Protein AF-A0A6L2KJQ0-F1 (afdb_monomer)

Solvent-accessible surface area (backbone atoms only — not comparable to full-atom values): 6219 Å² total; per-residue (Å²): 134,86,83,73,64,67,69,62,57,52,53,59,47,52,54,52,50,52,54,50,51,52,53,51,51,51,51,51,52,50,52,48,50,63,67,49,71,78,54,75,88,83,77,81,54,65,72,40,71,44,64,50,76,48,54,66,69,61,19,27,73,71,70,70,41,81,65,99,81,39,63,37,62,46,71,76,32,45,28,66,44,80,77,44,78,56,94,98,41,78,43,68,41,60,61,80,79,80,79,125

Foldseek 3Di:
DDPDDPVVVVVVVVVVVVVVVVVVVVVVVVVVCVVCVPDDPDDDDQFFWDWDFADLVVQCVVVVDDDPPRDRTDGTWGFHDFPDDDDPDTDTDTDPPPPD

Structure (mmCIF, N/CA/C/O backbone):
data_AF-A0A6L2KJQ0-F1
#
_entry.id   AF-A0A6L2KJQ0-F1
#
loop_
_atom_site.group_PDB
_atom_site.id
_atom_site.type_symbol
_atom_site.label_atom_id
_atom_site.label_alt_id
_atom_site.label_comp_id
_atom_site.label_asym_id
_atom_site.label_entity_id
_atom_site.label_seq_id
_atom_site.pdbx_PDB_ins_code
_atom_site.Cartn_x
_atom_site.Cartn_y
_atom_site.Cartn_z
_atom_site.occupancy
_atom_site.B_iso_or_equiv
_atom_site.auth_seq_id
_atom_site.auth_comp_id
_atom_site.auth_asym_id
_atom_site.auth_atom_id
_atom_site.pdbx_PDB_model_num
ATOM 1 N N . GLU A 1 1 ? -41.277 15.858 41.651 1.00 38.44 1 GLU A N 1
ATOM 2 C CA . GLU A 1 1 ? -40.339 16.344 40.619 1.00 38.44 1 GLU A CA 1
ATOM 3 C C . GLU A 1 1 ? -39.030 15.594 40.803 1.00 38.44 1 GLU A C 1
ATOM 5 O O . GLU A 1 1 ? -38.448 15.679 41.875 1.00 38.44 1 GLU A O 1
ATOM 10 N N . CYS A 1 2 ? -38.634 14.752 39.848 1.00 45.09 2 CYS A N 1
ATOM 11 C CA . CYS A 1 2 ? -37.385 13.997 39.952 1.00 45.09 2 CYS A CA 1
ATOM 12 C C . CYS A 1 2 ? -36.261 14.861 39.381 1.00 45.09 2 CYS A C 1
ATOM 14 O O . CYS A 1 2 ? -36.140 15.003 38.166 1.00 45.09 2 CYS A O 1
ATOM 16 N N . VAL A 1 3 ? -35.490 15.480 40.273 1.00 56.50 3 VAL A N 1
ATOM 17 C CA . VAL A 1 3 ? -34.253 16.190 39.946 1.00 56.50 3 VAL A CA 1
ATOM 18 C C . VAL A 1 3 ? -33.228 15.124 39.573 1.00 56.50 3 VAL A C 1
ATOM 20 O O . VAL A 1 3 ? -32.738 14.405 40.435 1.00 56.50 3 VAL A O 1
ATOM 23 N N . ILE A 1 4 ? -32.985 14.948 38.277 1.00 56.97 4 ILE A N 1
ATOM 24 C CA . ILE A 1 4 ? -31.982 14.003 37.785 1.00 56.97 4 ILE A CA 1
ATOM 25 C C . ILE A 1 4 ? -30.634 14.716 37.865 1.00 56.97 4 ILE A C 1
ATOM 27 O O . ILE A 1 4 ? -30.437 15.756 37.232 1.00 56.97 4 ILE A O 1
ATOM 31 N N . GLU A 1 5 ? -29.734 14.183 38.685 1.00 62.12 5 GLU A N 1
ATOM 32 C CA . GLU A 1 5 ? -28.396 14.715 38.912 1.00 62.12 5 GLU A CA 1
ATOM 33 C C . GLU A 1 5 ? -27.590 14.689 37.602 1.00 62.12 5 GLU A C 1
ATOM 35 O O . GLU A 1 5 ? -27.147 13.652 37.111 1.00 62.12 5 GLU A O 1
ATOM 40 N N . GLY A 1 6 ? -27.405 15.872 37.008 1.00 65.12 6 GLY A N 1
ATOM 41 C CA . GLY A 1 6 ? -26.615 16.077 35.793 1.00 65.12 6 GLY A CA 1
ATOM 42 C C . GLY A 1 6 ? -25.216 15.429 35.774 1.00 65.12 6 GLY A C 1
ATOM 43 O O . GLY A 1 6 ? -24.857 14.908 34.716 1.00 65.12 6 GLY A O 1
ATOM 44 N N .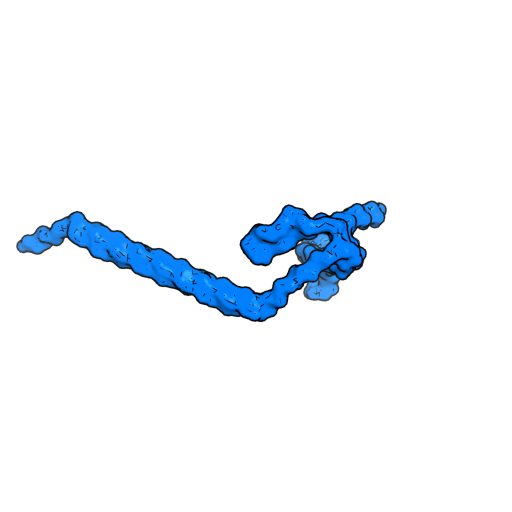 PRO A 1 7 ? -24.420 15.415 36.868 1.00 76.81 7 PRO A N 1
ATOM 45 C CA . PRO A 1 7 ? -23.080 14.818 36.840 1.00 76.81 7 PRO A CA 1
ATOM 46 C C . PRO A 1 7 ? -23.085 13.290 36.691 1.00 76.81 7 PRO A C 1
ATOM 48 O O . PRO A 1 7 ? -22.264 12.759 35.947 1.00 76.81 7 PRO A O 1
ATOM 51 N N . GLU A 1 8 ? -24.048 12.588 37.288 1.00 75.56 8 GLU A N 1
ATOM 52 C CA . GLU A 1 8 ? -24.123 11.120 37.245 1.00 75.56 8 GLU A CA 1
ATOM 53 C C . GLU A 1 8 ? -24.370 10.614 35.806 1.00 75.56 8 GLU A C 1
ATOM 55 O O . GLU A 1 8 ? -23.757 9.661 35.322 1.00 75.56 8 GLU A O 1
ATOM 60 N N . MET A 1 9 ? -25.194 11.340 35.042 1.00 75.81 9 MET A N 1
ATOM 61 C CA . MET A 1 9 ? -25.454 11.044 33.627 1.00 75.81 9 MET A CA 1
ATOM 62 C C . MET A 1 9 ? -24.238 11.306 32.726 1.00 75.81 9 MET A C 1
ATOM 64 O O . MET A 1 9 ? -24.053 10.633 31.704 1.00 75.81 9 MET A O 1
ATOM 68 N N . ILE A 1 10 ? -23.396 12.278 33.081 1.00 79.12 10 ILE A N 1
ATOM 69 C CA . ILE A 1 10 ? -22.164 12.595 32.348 1.00 79.12 10 ILE A CA 1
ATOM 70 C C . ILE A 1 10 ? -21.129 11.478 32.542 1.00 79.12 10 ILE A C 1
ATOM 72 O O . ILE A 1 10 ? -20.476 11.069 31.582 1.00 79.12 10 ILE A O 1
ATOM 76 N N . GLU A 1 11 ? -21.015 10.922 33.746 1.00 81.88 11 GLU A N 1
ATOM 77 C CA . GLU A 1 11 ? -20.114 9.798 34.024 1.00 81.88 11 GLU A CA 1
ATOM 78 C C . GLU A 1 11 ? -20.528 8.544 33.242 1.00 81.88 11 GLU A C 1
ATOM 80 O O . GLU A 1 11 ? -19.737 8.006 32.462 1.00 81.88 11 GLU A O 1
ATOM 85 N N . VAL A 1 12 ? -21.811 8.172 33.309 1.00 83.75 12 VAL A N 1
ATOM 86 C CA . VAL A 1 12 ? -22.365 7.021 32.570 1.00 83.75 12 VAL A CA 1
ATOM 87 C C . VAL A 1 12 ? -22.206 7.175 31.050 1.00 83.75 12 VAL A C 1
ATOM 89 O O . VAL A 1 12 ? -21.993 6.196 30.324 1.00 83.75 12 VAL A O 1
ATOM 92 N N . THR A 1 13 ? -22.327 8.394 30.517 1.00 85.50 13 THR A N 1
ATOM 93 C CA . THR A 1 13 ? -22.135 8.639 29.077 1.00 85.50 13 THR A CA 1
ATOM 94 C C . THR A 1 13 ? -20.665 8.576 28.673 1.00 85.50 13 THR A C 1
ATOM 96 O O . THR A 1 13 ? -20.360 7.992 27.630 1.00 85.50 13 THR A O 1
ATOM 99 N N . ASN A 1 14 ? -19.744 9.078 29.498 1.00 90.25 14 ASN A N 1
ATOM 100 C CA . ASN A 1 14 ? -18.304 8.983 29.252 1.00 90.25 14 ASN A CA 1
ATOM 101 C C . ASN A 1 14 ? -17.814 7.532 29.223 1.00 90.25 14 ASN A C 1
ATOM 103 O O . ASN A 1 14 ? -17.054 7.159 28.324 1.00 90.25 14 ASN A O 1
ATOM 107 N N . GLU A 1 15 ? -18.304 6.691 30.134 1.00 89.75 15 GLU A N 1
ATOM 108 C CA . GLU A 1 15 ? -18.014 5.255 30.139 1.00 89.75 15 GLU A CA 1
ATOM 109 C C . GLU A 1 15 ? -18.477 4.581 28.841 1.00 89.75 15 GLU A C 1
ATOM 111 O O . GLU A 1 15 ? -17.713 3.871 28.179 1.00 89.75 15 GLU A O 1
ATOM 116 N N . LYS A 1 16 ? -19.709 4.865 28.399 1.00 90.88 16 LYS A N 1
ATOM 117 C CA . LYS A 1 16 ? -20.248 4.327 27.139 1.00 90.88 16 LYS A CA 1
ATOM 118 C C . LYS A 1 16 ? -19.460 4.807 25.919 1.00 90.88 16 LYS A C 1
ATOM 120 O O . LYS A 1 16 ? -19.234 4.025 24.993 1.00 90.88 16 LYS A O 1
ATOM 125 N N . VAL A 1 17 ? -19.005 6.061 25.915 1.00 93.56 17 VAL A N 1
ATOM 126 C CA . VAL A 1 17 ? -18.146 6.611 24.855 1.00 93.56 17 VAL A CA 1
ATOM 127 C C . VAL A 1 17 ? -16.778 5.925 24.842 1.00 93.56 17 VAL A C 1
ATOM 129 O O . VAL A 1 17 ? -16.270 5.618 23.761 1.00 93.56 17 VAL A O 1
ATOM 132 N N . ALA A 1 18 ? -16.187 5.641 26.004 1.00 93.88 18 ALA A N 1
ATOM 133 C CA . ALA A 1 18 ? -14.928 4.903 26.098 1.00 93.88 18 ALA A CA 1
ATOM 134 C C . ALA A 1 18 ? -15.070 3.483 25.526 1.00 93.88 18 ALA A C 1
ATOM 136 O O . ALA A 1 18 ? -14.290 3.085 24.658 1.00 93.88 18 ALA A O 1
ATOM 137 N N . VAL A 1 19 ? -16.133 2.767 25.907 1.00 94.62 19 VAL A N 1
ATOM 138 C CA . VAL A 1 19 ? -16.450 1.434 25.369 1.00 94.62 19 VAL A CA 1
ATOM 139 C C . VAL A 1 19 ? -16.664 1.477 23.852 1.00 94.62 19 VAL A C 1
ATOM 141 O O . VAL A 1 19 ? -16.165 0.612 23.130 1.00 94.62 19 VAL A O 1
ATOM 144 N N . ALA A 1 20 ? -17.373 2.484 23.335 1.00 94.38 20 ALA A N 1
ATOM 145 C CA . ALA A 1 20 ? -17.593 2.638 21.897 1.00 94.38 20 ALA A CA 1
ATOM 146 C C . ALA A 1 20 ? -16.281 2.882 21.129 1.00 94.38 20 ALA A C 1
ATOM 148 O O . ALA A 1 20 ? -16.072 2.298 20.063 1.00 94.38 20 ALA A O 1
ATOM 149 N N . LYS A 1 21 ? -15.373 3.701 21.677 1.00 96.50 21 LYS A N 1
ATOM 150 C CA . LYS A 1 21 ? -14.044 3.942 21.092 1.00 96.50 21 LYS A CA 1
ATOM 151 C C . LYS A 1 21 ? -13.206 2.666 21.038 1.00 96.50 21 LYS A C 1
ATOM 153 O O . LYS A 1 21 ? -12.584 2.410 20.008 1.00 96.50 21 LYS A O 1
ATOM 158 N N . GLU A 1 22 ? -13.210 1.860 22.098 1.00 96.62 22 GLU A N 1
ATOM 159 C CA . GLU A 1 22 ? -12.483 0.585 22.122 1.00 96.62 22 GLU A CA 1
ATOM 160 C C . GLU A 1 22 ? -13.046 -0.412 21.102 1.00 96.62 22 GLU A C 1
ATOM 162 O O . GLU A 1 22 ? -12.295 -0.939 20.281 1.00 96.62 22 GLU A O 1
ATOM 167 N N . LYS A 1 23 ? -14.375 -0.564 21.027 1.00 96.44 23 LYS A N 1
ATOM 168 C CA . LYS A 1 23 ? -15.022 -1.413 20.008 1.00 96.44 23 LYS A CA 1
ATOM 169 C C . LYS A 1 23 ? -14.710 -0.963 18.577 1.00 96.44 23 LYS A C 1
ATOM 171 O O . LYS A 1 23 ? -14.516 -1.797 17.693 1.00 96.44 23 LYS A O 1
ATOM 176 N N . LEU A 1 24 ? -14.625 0.346 18.328 1.00 96.94 24 LEU A N 1
ATOM 177 C CA . LEU A 1 24 ? -14.224 0.884 17.023 1.00 96.94 24 LEU A CA 1
ATOM 178 C C . LEU A 1 24 ? -12.764 0.567 16.684 1.00 96.94 24 LEU A C 1
ATOM 180 O O . LEU A 1 24 ? -12.467 0.207 15.541 1.00 96.94 24 LEU A O 1
ATOM 184 N N . LYS A 1 25 ? -11.847 0.675 17.653 1.00 96.25 25 LYS A N 1
ATOM 185 C CA . LYS A 1 25 ? -10.445 0.274 17.458 1.00 96.25 25 LYS A CA 1
ATOM 186 C C . LYS A 1 25 ? -10.341 -1.218 17.157 1.00 96.25 25 LYS A C 1
ATOM 188 O O . LYS A 1 25 ? -9.636 -1.592 16.224 1.00 96.25 25 LYS A O 1
ATOM 193 N N . GLU A 1 26 ? -11.063 -2.054 17.896 1.00 94.81 26 GLU A N 1
ATOM 194 C CA . GLU A 1 26 ? -11.090 -3.501 17.682 1.00 94.81 26 GLU A CA 1
ATOM 195 C C . GLU A 1 26 ? -11.616 -3.850 16.283 1.00 94.81 26 GLU A C 1
ATOM 197 O O . GLU A 1 26 ? -10.969 -4.590 15.537 1.00 94.81 26 GLU A O 1
ATOM 202 N N . ALA A 1 27 ? -12.731 -3.240 15.870 1.00 94.75 27 ALA A N 1
ATOM 203 C CA . ALA A 1 27 ? -13.293 -3.416 14.535 1.00 94.75 27 ALA A CA 1
ATOM 204 C C . ALA A 1 27 ? -12.305 -2.998 13.433 1.00 94.75 27 ALA A C 1
ATOM 206 O O . ALA A 1 27 ? -12.119 -3.732 12.461 1.00 94.75 27 ALA A O 1
ATOM 207 N N . ARG A 1 28 ? -11.615 -1.860 13.599 1.00 94.44 28 ARG A N 1
ATOM 208 C CA . ARG A 1 28 ? -10.576 -1.395 12.667 1.00 94.44 28 ARG A CA 1
ATOM 209 C C . ARG A 1 28 ? -9.411 -2.380 12.582 1.00 94.44 28 ARG A C 1
ATOM 211 O O . ARG A 1 28 ? -8.958 -2.692 11.482 1.00 94.44 28 ARG A O 1
ATOM 218 N N . THR A 1 29 ? -8.929 -2.879 13.717 1.00 92.88 29 THR A N 1
ATOM 219 C CA . THR A 1 29 ? -7.841 -3.867 13.768 1.00 92.88 29 THR A CA 1
ATOM 220 C C . THR A 1 29 ? -8.252 -5.177 13.099 1.00 92.88 29 THR A C 1
ATOM 222 O O . THR A 1 29 ? -7.473 -5.750 12.339 1.00 92.88 29 THR A O 1
ATOM 225 N N . ARG A 1 30 ? -9.499 -5.620 13.296 1.00 92.00 30 ARG A N 1
ATOM 226 C CA . ARG A 1 30 ? -10.064 -6.804 12.636 1.00 92.00 30 ARG A CA 1
ATOM 227 C C . ARG A 1 30 ? -10.191 -6.625 11.122 1.00 92.00 30 ARG A C 1
ATOM 229 O O . ARG A 1 30 ? -9.809 -7.517 10.375 1.00 92.00 30 ARG A O 1
ATOM 236 N N . GLN A 1 31 ? 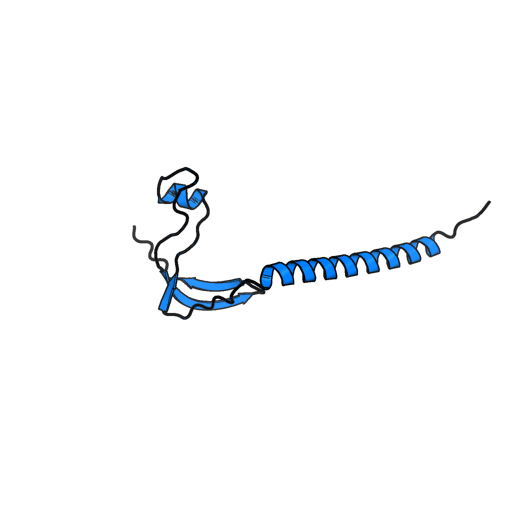-10.675 -5.473 10.659 1.00 90.88 31 GLN A N 1
ATOM 237 C CA . GLN A 1 31 ? -10.720 -5.154 9.226 1.00 90.88 31 GLN A CA 1
ATOM 238 C C . GLN A 1 31 ? -9.320 -5.145 8.611 1.00 90.88 31 GLN A C 1
ATOM 240 O O . GLN A 1 31 ? -9.110 -5.720 7.545 1.00 90.88 31 GLN A O 1
ATOM 245 N N . LYS A 1 32 ? -8.357 -4.527 9.304 1.00 87.19 32 LYS A N 1
ATOM 246 C CA . LYS A 1 32 ? -6.963 -4.485 8.872 1.00 87.19 32 LYS A CA 1
ATOM 247 C C . LYS A 1 32 ? -6.370 -5.889 8.772 1.00 87.19 32 LYS A C 1
ATOM 249 O O . LYS A 1 32 ? -5.807 -6.222 7.740 1.00 87.19 32 LYS A O 1
ATOM 254 N N . SER A 1 33 ? -6.554 -6.732 9.787 1.00 86.12 33 SER A N 1
ATOM 255 C CA . SER A 1 33 ? -6.036 -8.102 9.750 1.00 86.12 33 SER A CA 1
ATOM 256 C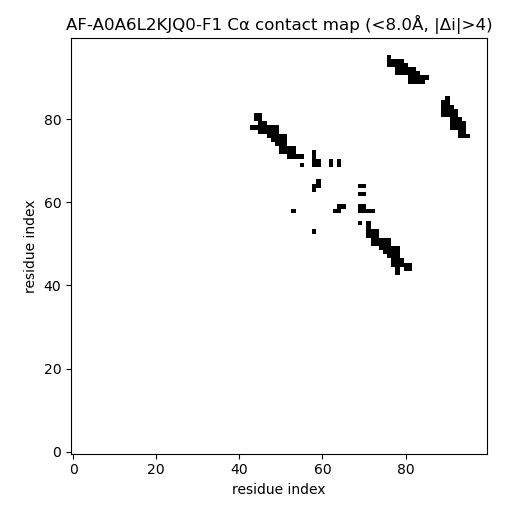 C . SER A 1 33 ? -6.681 -8.933 8.642 1.00 86.12 33 SER A C 1
ATOM 258 O O . SER A 1 33 ? -5.984 -9.697 7.990 1.00 86.12 33 SER A O 1
ATOM 260 N N . TYR A 1 34 ? -7.976 -8.764 8.362 1.00 87.31 34 TYR A N 1
ATOM 261 C CA . TYR A 1 34 ? -8.620 -9.422 7.221 1.00 87.31 34 TYR A CA 1
ATOM 262 C C . TYR A 1 34 ? -8.053 -8.959 5.879 1.00 87.31 34 TYR A C 1
ATOM 264 O O . TYR A 1 34 ? -7.784 -9.798 5.028 1.00 87.31 34 TYR A O 1
ATOM 272 N N . ALA A 1 35 ? -7.825 -7.657 5.703 1.00 79.69 35 ALA A N 1
ATOM 273 C CA . ALA A 1 35 ? -7.233 -7.125 4.479 1.00 79.69 35 ALA A CA 1
ATOM 274 C C . ALA A 1 35 ? -5.754 -7.518 4.308 1.00 79.69 35 ALA A C 1
ATOM 276 O O . ALA A 1 35 ? -5.295 -7.709 3.185 1.00 79.69 35 ALA A O 1
ATOM 277 N N . ASP A 1 36 ? -5.009 -7.624 5.409 1.00 80.38 36 ASP A N 1
ATOM 278 C CA . ASP A 1 36 ? -3.570 -7.886 5.389 1.00 80.38 36 ASP A CA 1
ATOM 279 C C . ASP A 1 36 ? -3.226 -9.390 5.364 1.00 80.38 36 ASP A C 1
ATOM 281 O O . ASP A 1 36 ? -2.127 -9.733 4.940 1.00 80.38 36 ASP A O 1
ATOM 285 N N . LYS A 1 37 ? -4.152 -10.297 5.724 1.00 75.19 37 LYS A N 1
ATOM 286 C CA . LYS A 1 37 ? -3.942 -11.765 5.700 1.00 75.19 37 LYS A CA 1
ATOM 287 C C . LYS A 1 37 ? -3.476 -12.308 4.345 1.00 75.19 37 LYS A C 1
ATOM 289 O O . LYS A 1 37 ? -2.644 -13.209 4.317 1.00 75.19 37 LYS A O 1
ATOM 294 N N . ASP A 1 38 ? -3.971 -11.739 3.246 1.00 65.44 38 ASP A N 1
ATOM 295 C CA . ASP A 1 38 ? -3.643 -12.183 1.883 1.00 65.44 38 ASP A CA 1
ATOM 296 C C . ASP A 1 38 ? -2.567 -11.314 1.209 1.00 65.44 38 ASP A C 1
ATOM 298 O O . ASP A 1 38 ? -2.200 -11.529 0.047 1.00 65.44 38 ASP A O 1
ATOM 302 N N . ARG A 1 39 ? -2.026 -10.314 1.917 1.00 68.94 39 ARG A N 1
ATOM 303 C CA . ARG A 1 39 ? -0.927 -9.496 1.401 1.00 68.94 39 ARG A CA 1
ATOM 304 C C . ARG A 1 39 ? 0.370 -10.259 1.608 1.00 68.94 39 ARG A C 1
ATOM 306 O O . ARG A 1 39 ? 0.895 -10.332 2.712 1.00 68.94 39 ARG A O 1
ATOM 313 N N . ARG A 1 40 ? 0.934 -10.792 0.523 1.00 68.75 40 ARG A N 1
ATOM 314 C CA . ARG A 1 40 ? 2.324 -11.263 0.546 1.00 68.75 40 ARG A CA 1
ATOM 315 C C . ARG A 1 40 ? 3.220 -10.076 0.884 1.00 68.75 40 ARG A C 1
ATOM 317 O O . ARG A 1 40 ? 3.115 -9.030 0.239 1.00 68.75 40 ARG A O 1
ATOM 324 N N . SER A 1 41 ? 4.098 -10.242 1.871 1.00 68.38 41 SER A N 1
ATOM 325 C CA . SER A 1 41 ? 5.195 -9.314 2.134 1.00 68.38 41 SER A CA 1
ATOM 326 C C . SER A 1 41 ? 6.142 -9.352 0.938 1.00 68.38 41 SER A C 1
ATOM 328 O O . SER A 1 41 ? 7.090 -10.132 0.901 1.00 68.38 41 SER A O 1
ATOM 330 N N . LEU A 1 42 ? 5.828 -8.566 -0.091 1.00 72.19 42 LEU A N 1
ATOM 331 C CA . LEU A 1 42 ? 6.671 -8.447 -1.265 1.00 72.19 42 LEU A CA 1
ATOM 332 C C . LEU A 1 42 ? 7.888 -7.619 -0.869 1.00 72.19 42 LEU A C 1
ATOM 334 O O . LEU A 1 42 ? 7.787 -6.419 -0.609 1.00 72.19 42 LEU A O 1
ATOM 338 N N . GLU A 1 43 ? 9.011 -8.307 -0.740 1.00 76.44 43 GLU A N 1
ATOM 339 C CA . GLU A 1 43 ? 10.306 -7.717 -0.471 1.00 76.44 43 GLU A CA 1
ATOM 340 C C . GLU A 1 43 ? 11.146 -7.762 -1.725 1.00 76.44 43 GLU A C 1
ATOM 342 O O . GLU A 1 43 ? 11.465 -8.838 -2.216 1.00 76.44 43 GLU A O 1
ATOM 347 N N . PHE A 1 44 ? 11.512 -6.587 -2.214 1.00 80.88 44 PHE A N 1
ATOM 348 C CA . PHE A 1 44 ? 12.423 -6.465 -3.337 1.00 80.88 44 PHE A CA 1
ATOM 349 C C . PHE A 1 44 ? 13.848 -6.241 -2.854 1.00 80.88 44 PHE A C 1
ATOM 351 O O . PHE A 1 44 ? 14.073 -5.475 -1.914 1.00 80.88 44 PHE A O 1
ATOM 358 N N . GLN A 1 45 ? 14.811 -6.914 -3.45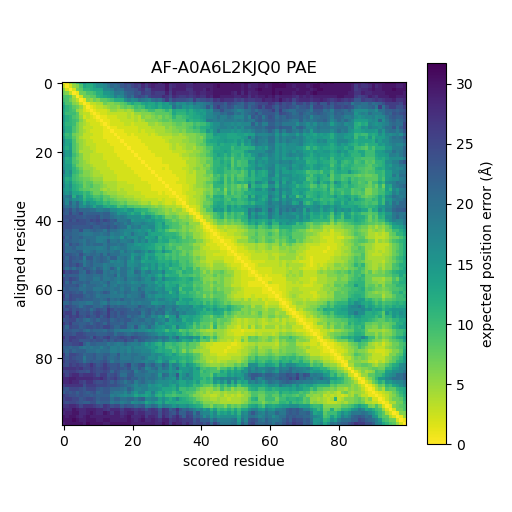8 1.00 84.12 45 GLN A N 1
ATOM 359 C CA . GLN A 1 45 ? 16.231 -6.679 -3.225 1.00 84.12 45 GLN A CA 1
ATOM 360 C C . GLN A 1 45 ? 16.763 -5.607 -4.190 1.00 84.12 45 GLN A C 1
ATOM 362 O O . GLN A 1 45 ? 16.192 -5.415 -5.267 1.00 84.12 45 GLN A O 1
ATOM 367 N N . PRO A 1 46 ? 17.846 -4.898 -3.828 1.00 85.25 46 PRO A N 1
ATOM 368 C CA . PRO A 1 46 ? 18.624 -4.140 -4.801 1.00 85.25 46 PRO A CA 1
ATOM 369 C C . PRO A 1 46 ? 18.974 -5.010 -6.020 1.00 85.25 46 PRO A C 1
ATOM 371 O O . PRO A 1 46 ? 19.394 -6.155 -5.853 1.00 85.25 46 PRO A O 1
ATOM 374 N N . GLY A 1 47 ? 18.765 -4.494 -7.231 1.00 85.88 47 GLY A N 1
ATOM 375 C CA . GLY A 1 47 ? 18.925 -5.232 -8.494 1.00 85.88 47 GLY A CA 1
ATOM 376 C C . GLY A 1 47 ? 17.643 -5.883 -9.042 1.00 85.88 47 GLY A C 1
ATOM 377 O O . GLY A 1 47 ? 17.587 -6.247 -10.222 1.00 85.88 47 GLY A O 1
ATOM 378 N N . ASP A 1 48 ? 16.575 -5.988 -8.242 1.00 88.50 48 ASP A N 1
ATOM 379 C CA . ASP A 1 48 ? 15.278 -6.452 -8.741 1.00 88.50 48 ASP A CA 1
ATOM 380 C C . ASP A 1 48 ? 14.651 -5.428 -9.694 1.00 88.50 48 ASP A C 1
ATOM 382 O O . ASP A 1 48 ? 14.759 -4.213 -9.509 1.00 88.50 48 ASP A O 1
ATOM 386 N N . HIS A 1 49 ? 13.937 -5.938 -10.699 1.00 86.81 49 HIS A N 1
ATOM 387 C CA . HIS A 1 49 ? 13.251 -5.125 -11.696 1.00 86.81 49 HIS A CA 1
ATOM 388 C C . HIS A 1 49 ? 11.745 -5.069 -11.420 1.00 86.81 49 HIS A C 1
ATOM 390 O O . HIS A 1 49 ? 11.061 -6.094 -11.409 1.00 86.81 49 HIS A O 1
ATOM 396 N N . VAL A 1 50 ? 11.206 -3.861 -11.241 1.00 86.50 50 VAL A N 1
ATOM 397 C CA . VAL A 1 50 ? 9.795 -3.637 -10.896 1.00 86.50 50 VAL A CA 1
ATOM 398 C C . VAL A 1 50 ? 9.099 -2.694 -11.866 1.00 86.50 50 VAL A C 1
ATOM 400 O O . VAL A 1 50 ? 9.672 -1.718 -12.340 1.00 86.50 50 VAL A O 1
ATOM 403 N N . PHE A 1 51 ? 7.819 -2.952 -12.131 1.00 87.06 51 PHE A N 1
ATOM 404 C CA . PHE A 1 51 ? 6.981 -2.042 -12.909 1.00 87.06 51 PHE A CA 1
ATOM 405 C C . PHE A 1 51 ? 6.331 -1.007 -11.993 1.00 87.06 51 PHE A C 1
ATOM 407 O O . PHE A 1 51 ? 5.618 -1.351 -11.045 1.00 87.06 51 PHE A O 1
ATOM 414 N N . LEU A 1 52 ? 6.509 0.279 -12.301 1.00 85.31 52 LEU A N 1
ATOM 415 C CA . LEU A 1 52 ? 5.876 1.339 -11.521 1.00 85.31 52 LEU A CA 1
ATOM 416 C C . LEU A 1 52 ? 4.414 1.506 -11.941 1.00 85.31 52 LEU A C 1
ATOM 418 O O . LEU A 1 52 ? 4.117 1.907 -13.071 1.00 85.31 52 LEU A O 1
ATOM 422 N N . LYS A 1 53 ? 3.495 1.276 -11.000 1.00 85.44 53 LYS A N 1
ATOM 423 C CA . LYS A 1 53 ? 2.077 1.585 -11.195 1.00 85.44 53 LYS A CA 1
ATOM 424 C C . LYS A 1 53 ? 1.851 3.096 -11.165 1.00 85.44 53 LYS A C 1
ATOM 426 O O . LYS A 1 53 ? 2.222 3.778 -10.211 1.00 85.44 53 LYS A O 1
ATOM 431 N N . VAL A 1 54 ? 1.194 3.626 -12.189 1.00 86.12 54 VAL A N 1
ATOM 432 C CA . VAL A 1 54 ? 0.842 5.045 -12.312 1.00 86.12 54 VAL A CA 1
ATOM 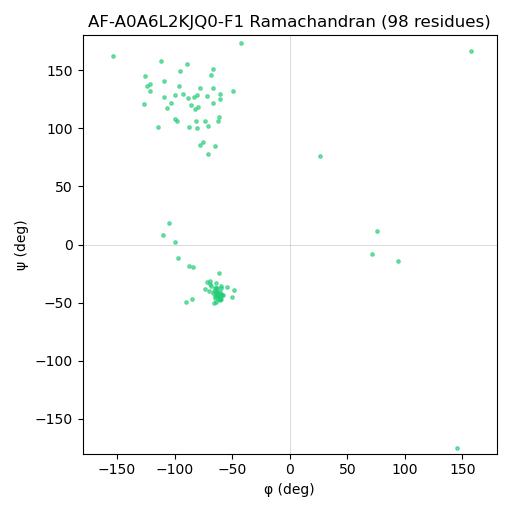433 C C . VAL A 1 54 ? -0.660 5.252 -12.208 1.00 86.12 54 VAL A C 1
ATOM 435 O O . VAL A 1 54 ? -1.451 4.344 -12.455 1.00 86.12 54 VAL A O 1
ATOM 438 N N . SER A 1 55 ? -1.072 6.471 -11.856 1.00 85.19 55 SER A N 1
ATOM 439 C CA . SER A 1 55 ? -2.480 6.849 -11.947 1.00 85.19 55 SER A CA 1
ATOM 440 C C . SER A 1 55 ? -2.933 6.896 -13.405 1.00 85.19 55 SER A C 1
ATOM 442 O O . SER A 1 55 ? -2.146 7.226 -14.295 1.00 85.19 55 SER A O 1
ATOM 444 N N . LEU A 1 56 ? -4.223 6.641 -13.633 1.00 81.38 56 LEU A N 1
ATOM 445 C CA . LEU A 1 56 ? -4.835 6.662 -14.962 1.00 81.38 56 LEU A CA 1
ATOM 446 C C . LEU A 1 56 ? -4.501 7.952 -15.726 1.00 81.38 56 LEU A C 1
ATOM 448 O O . LEU A 1 56 ? -4.068 7.895 -16.868 1.00 81.38 56 LEU A O 1
ATOM 452 N N . ALA A 1 57 ? -4.604 9.113 -15.071 1.00 85.06 57 ALA A N 1
ATOM 453 C CA . ALA A 1 57 ? -4.280 10.406 -15.675 1.00 85.06 57 ALA A CA 1
ATOM 454 C C . ALA A 1 57 ? -2.812 10.505 -16.136 1.00 85.06 57 ALA A C 1
ATOM 456 O O . ALA A 1 57 ? -2.529 11.011 -17.221 1.00 85.06 57 ALA A O 1
ATOM 457 N N . ARG A 1 58 ? -1.869 9.986 -15.336 1.00 83.44 58 ARG A N 1
ATOM 458 C CA . ARG A 1 58 ? -0.443 9.937 -15.700 1.00 83.44 58 ARG A CA 1
ATOM 459 C C . ARG A 1 58 ? -0.162 8.906 -16.795 1.00 83.44 58 ARG A C 1
ATOM 461 O O . ARG A 1 58 ? 0.748 9.125 -17.587 1.00 83.44 58 ARG A O 1
ATOM 468 N N . GLY A 1 59 ? -0.917 7.808 -16.828 1.00 84.81 59 GLY A N 1
ATOM 469 C CA . GLY A 1 59 ? -0.876 6.810 -17.897 1.00 84.81 59 GLY A CA 1
ATOM 470 C C . GLY A 1 59 ? -1.362 7.390 -19.223 1.00 84.81 59 GLY A C 1
ATOM 471 O O . GLY A 1 59 ? -0.630 7.345 -20.202 1.00 84.81 59 GLY A O 1
ATOM 472 N N . VAL A 1 60 ? -2.526 8.050 -19.236 1.00 84.88 60 VAL A N 1
ATOM 473 C CA . VAL A 1 60 ? -3.080 8.722 -20.427 1.00 84.88 60 VAL A CA 1
ATOM 474 C C . VAL A 1 60 ? -2.113 9.777 -20.963 1.00 84.88 60 VAL A C 1
ATOM 476 O O . VAL A 1 60 ? -1.878 9.825 -22.162 1.00 84.88 60 VAL A O 1
ATOM 479 N N . ARG A 1 61 ? -1.497 10.593 -20.094 1.00 85.06 61 ARG A N 1
ATOM 480 C CA . ARG A 1 61 ? -0.522 11.609 -20.530 1.00 85.06 61 ARG A CA 1
ATOM 481 C C . ARG A 1 61 ? 0.737 11.004 -21.161 1.00 85.06 61 ARG A C 1
ATOM 483 O O . ARG A 1 61 ? 1.316 11.631 -22.036 1.00 85.06 61 ARG A O 1
ATOM 490 N N . ARG A 1 62 ? 1.178 9.826 -20.705 1.00 82.88 62 ARG A N 1
ATOM 491 C CA . ARG A 1 62 ? 2.382 9.159 -21.226 1.00 82.88 62 ARG A CA 1
ATOM 492 C C . ARG A 1 62 ? 2.122 8.323 -22.467 1.00 82.88 62 ARG A C 1
ATOM 494 O O . ARG A 1 62 ? 2.888 8.395 -23.414 1.00 82.88 62 ARG A O 1
ATOM 501 N N . PHE A 1 63 ? 1.071 7.515 -22.435 1.00 82.94 63 PHE A N 1
ATOM 502 C CA . PHE A 1 63 ? 0.782 6.535 -23.477 1.00 82.94 63 PHE A CA 1
ATOM 503 C C . PHE A 1 63 ? -0.239 7.042 -24.501 1.00 82.94 63 PHE A C 1
ATOM 505 O O . PHE A 1 63 ? -0.452 6.385 -25.509 1.00 82.94 63 PHE A O 1
ATOM 512 N N . GLY A 1 64 ? -0.927 8.160 -24.243 1.00 85.06 64 GLY A N 1
ATOM 513 C CA . GLY A 1 64 ? -1.952 8.727 -25.132 1.00 85.06 64 GLY A CA 1
ATOM 514 C C . GLY A 1 64 ? -3.260 7.928 -25.203 1.00 85.06 64 GLY A C 1
ATOM 515 O O . GLY A 1 64 ? -4.247 8.401 -25.758 1.00 85.06 64 GLY A O 1
ATOM 516 N N . ILE A 1 65 ? -3.306 6.731 -24.613 1.00 83.75 65 ILE A N 1
ATOM 517 C CA . ILE A 1 65 ? -4.469 5.841 -24.649 1.00 83.75 65 ILE A CA 1
ATOM 518 C C . ILE A 1 65 ? -5.428 6.220 -23.519 1.00 83.75 65 ILE A C 1
ATOM 520 O O . ILE A 1 65 ? -5.069 6.153 -22.342 1.00 83.75 65 ILE A O 1
ATOM 524 N N . LYS A 1 66 ? -6.667 6.586 -23.865 1.00 82.94 66 LYS A N 1
ATOM 525 C CA . LYS A 1 66 ? -7.752 6.898 -22.923 1.00 82.94 66 LYS A CA 1
ATOM 526 C C . LYS A 1 66 ? -8.812 5.799 -22.967 1.00 82.94 66 LYS A C 1
ATOM 528 O O . LYS A 1 66 ? -9.327 5.481 -24.030 1.00 82.94 66 LYS A O 1
ATOM 533 N N . GLY A 1 67 ? -9.159 5.239 -21.811 1.00 82.12 67 GLY A N 1
ATOM 534 C CA . GLY A 1 67 ? -10.191 4.207 -21.697 1.00 82.12 67 GLY A CA 1
ATOM 535 C C . GLY A 1 67 ? -9.866 3.177 -20.620 1.00 82.12 67 GLY A C 1
ATOM 536 O O . GLY A 1 67 ? -8.876 3.304 -19.905 1.00 82.12 67 GLY A O 1
ATOM 537 N N . LYS A 1 68 ? -10.703 2.141 -20.515 1.00 76.38 68 LYS A N 1
ATOM 538 C CA . LYS A 1 68 ? -10.579 1.068 -19.510 1.00 76.38 68 LYS A CA 1
ATOM 539 C C . LYS A 1 68 ? -9.274 0.265 -19.630 1.00 76.38 68 LYS A C 1
ATOM 541 O O . LYS A 1 68 ? -8.830 -0.311 -18.645 1.00 76.38 68 LYS A O 1
ATOM 546 N N . LEU A 1 69 ? -8.680 0.237 -20.826 1.00 79.81 69 LEU A N 1
ATOM 547 C CA . LEU A 1 69 ? -7.472 -0.526 -21.157 1.00 79.81 69 LEU A CA 1
ATOM 548 C C . LEU A 1 69 ? -6.216 0.347 -21.285 1.00 79.81 69 LEU A C 1
ATOM 550 O O . LEU A 1 69 ? -5.242 -0.070 -21.908 1.00 79.81 69 LEU A O 1
ATOM 554 N N . SER A 1 70 ? -6.216 1.568 -20.746 1.00 78.19 70 SER A N 1
ATOM 555 C CA . SER A 1 70 ? -5.003 2.379 -20.809 1.00 78.19 70 SER A CA 1
ATOM 556 C C . SER A 1 70 ? -3.884 1.761 -19.954 1.00 78.19 70 SER A C 1
ATOM 558 O O . SER A 1 70 ? -4.122 1.353 -18.808 1.00 78.19 70 SER A O 1
ATOM 560 N N . PRO A 1 71 ? -2.645 1.685 -20.475 1.00 83.44 71 PRO A N 1
ATOM 561 C CA . PRO A 1 71 ? -1.534 1.134 -19.715 1.00 83.44 71 PRO A CA 1
ATOM 562 C C . PRO A 1 71 ? -1.280 1.951 -18.440 1.00 83.44 71 PRO A C 1
ATOM 564 O O . PRO A 1 71 ? -1.091 3.168 -18.477 1.00 83.44 71 PRO A O 1
ATOM 567 N N . CYS A 1 72 ? -1.285 1.271 -17.293 1.00 83.12 72 CYS A N 1
ATOM 568 C CA . CYS A 1 72 ? -1.051 1.875 -15.975 1.00 83.12 72 CYS A CA 1
ATOM 569 C C . CYS A 1 72 ? 0.286 1.453 -15.352 1.00 83.12 72 CYS A C 1
ATOM 571 O O . CYS A 1 72 ? 0.534 1.760 -14.188 1.00 83.12 72 CYS A O 1
ATOM 573 N N . PHE A 1 73 ? 1.139 0.760 -16.104 1.00 85.75 73 PHE A N 1
ATOM 574 C CA . PHE A 1 73 ? 2.454 0.319 -15.657 1.00 85.75 73 PHE A CA 1
ATOM 575 C C . PHE A 1 73 ? 3.521 0.900 -16.573 1.00 85.75 73 PHE A C 1
ATOM 577 O O . PHE A 1 73 ? 3.388 0.866 -17.794 1.00 85.75 73 PHE A O 1
ATOM 584 N N . ILE A 1 74 ? 4.559 1.468 -15.973 1.00 83.19 74 ILE A N 1
ATOM 585 C CA . ILE A 1 74 ? 5.775 1.870 -16.680 1.00 83.19 74 ILE A CA 1
ATOM 586 C C . ILE A 1 74 ? 6.784 0.736 -16.533 1.00 83.19 74 ILE A C 1
ATOM 588 O O . ILE A 1 74 ? 6.746 0.066 -15.502 1.00 83.19 74 ILE A O 1
ATOM 592 N N . GLY A 1 75 ? 7.636 0.580 -17.552 1.00 83.00 75 GLY A N 1
ATOM 593 C CA . GLY A 1 75 ? 8.643 -0.464 -17.730 1.00 83.00 75 GLY A CA 1
ATOM 594 C C . GLY A 1 75 ? 9.474 -0.855 -16.502 1.00 83.00 75 GLY A C 1
ATOM 595 O O . GLY A 1 75 ? 9.376 -0.243 -15.440 1.00 83.00 75 GLY A O 1
ATOM 596 N N . PRO A 1 76 ? 10.291 -1.903 -16.653 1.00 86.62 76 PRO A N 1
ATOM 597 C CA . PRO A 1 76 ? 11.046 -2.447 -15.541 1.00 86.62 76 PRO A CA 1
ATOM 598 C C . PRO A 1 76 ? 12.090 -1.429 -15.075 1.00 86.62 76 PRO A C 1
ATOM 600 O O . PRO A 1 76 ? 12.937 -0.995 -15.855 1.00 86.62 76 PRO A O 1
ATOM 603 N N . PHE A 1 77 ? 12.014 -1.045 -13.805 1.00 86.50 77 PHE A N 1
ATOM 604 C CA . PHE A 1 77 ? 13.024 -0.233 -13.146 1.00 86.50 77 PHE A CA 1
ATOM 605 C C . PHE A 1 77 ? 13.799 -1.060 -12.139 1.00 86.50 77 PHE A C 1
ATOM 607 O O . PHE A 1 77 ? 13.204 -1.835 -11.394 1.00 86.50 77 PHE A O 1
ATOM 614 N N . GLU A 1 78 ? 15.100 -0.819 -12.080 1.00 86.56 78 GLU A N 1
ATOM 615 C CA . GLU A 1 78 ? 15.975 -1.401 -11.076 1.00 86.56 78 GLU A CA 1
ATOM 616 C C . GLU A 1 78 ? 15.822 -0.673 -9.734 1.00 86.56 78 GLU A C 1
ATOM 618 O O . GLU A 1 78 ? 15.785 0.566 -9.670 1.00 86.56 78 GLU A O 1
ATOM 623 N N . ILE A 1 79 ? 15.713 -1.457 -8.666 1.00 86.50 79 ILE A N 1
ATOM 624 C CA . ILE A 1 79 ? 15.735 -0.969 -7.287 1.00 86.50 79 ILE A CA 1
ATOM 625 C C . ILE A 1 79 ? 17.190 -0.808 -6.851 1.00 86.50 79 ILE A C 1
ATOM 627 O O . ILE A 1 79 ? 17.969 -1.750 -6.954 1.00 86.50 79 ILE A O 1
ATOM 631 N N . LEU A 1 80 ? 17.546 0.379 -6.357 1.00 84.06 80 LEU A N 1
ATOM 632 C CA . LEU A 1 80 ? 18.898 0.696 -5.890 1.00 84.06 80 LEU A CA 1
ATOM 633 C C . LEU A 1 80 ? 19.076 0.386 -4.409 1.00 84.06 80 LEU A C 1
ATOM 635 O O . LEU A 1 80 ? 20.040 -0.268 -4.030 1.00 84.06 80 LEU A O 1
ATOM 639 N N . ASP A 1 81 ? 18.145 0.857 -3.577 1.00 81.75 81 ASP A N 1
ATOM 640 C CA . ASP A 1 81 ? 18.263 0.728 -2.127 1.00 81.75 81 ASP A CA 1
ATOM 641 C C . ASP A 1 81 ? 16.896 0.713 -1.416 1.00 81.75 81 ASP A C 1
ATOM 643 O O . ASP A 1 81 ? 15.861 1.106 -1.973 1.00 81.75 81 ASP A O 1
ATOM 647 N N . ARG A 1 82 ? 16.884 0.231 -0.169 1.00 81.00 82 ARG A N 1
ATOM 648 C CA . ARG A 1 82 ? 15.721 0.177 0.727 1.00 81.00 82 ARG A CA 1
ATOM 649 C C . ARG A 1 82 ? 15.751 1.373 1.680 1.00 81.00 82 ARG A C 1
ATOM 651 O O . ARG A 1 82 ? 16.502 1.388 2.646 1.00 81.00 82 ARG A O 1
ATOM 658 N N . VAL A 1 83 ? 14.877 2.350 1.445 1.00 75.69 83 VAL A N 1
ATOM 659 C CA . VAL A 1 83 ? 14.885 3.640 2.164 1.00 75.69 83 VAL A CA 1
ATOM 660 C C . VAL A 1 83 ? 14.133 3.577 3.507 1.00 75.69 83 VAL A C 1
ATOM 662 O O . VAL A 1 83 ? 14.367 4.402 4.384 1.00 75.69 83 VAL A O 1
ATOM 665 N N . GLY A 1 84 ? 13.255 2.585 3.716 1.00 66.00 84 GLY A N 1
ATOM 666 C CA . GLY A 1 84 ? 12.631 2.341 5.025 1.00 66.00 84 GLY A CA 1
ATOM 667 C C . GLY A 1 84 ? 11.304 1.576 4.986 1.00 66.00 84 GLY A C 1
ATOM 668 O O . GLY A 1 84 ? 10.677 1.421 3.932 1.00 66.00 84 GLY A O 1
ATOM 669 N N . GLU A 1 85 ? 10.867 1.105 6.158 1.00 65.75 85 GLU A N 1
ATOM 670 C CA . GLU A 1 85 ? 9.576 0.443 6.377 1.00 65.75 85 GLU A CA 1
ATOM 671 C C . GLU A 1 85 ? 8.694 1.292 7.303 1.00 65.75 85 GLU A C 1
ATOM 673 O O . GLU A 1 85 ? 8.843 1.283 8.522 1.00 65.75 85 GLU A O 1
ATOM 678 N N . GLU A 1 86 ? 7.740 2.025 6.728 1.00 56.12 86 GLU A N 1
ATOM 679 C CA . GLU A 1 86 ? 6.691 2.690 7.500 1.00 56.12 86 GLU A CA 1
ATOM 680 C C . GLU A 1 86 ? 5.427 1.844 7.433 1.00 56.12 86 GLU A C 1
ATOM 682 O O . GLU A 1 86 ? 4.776 1.757 6.394 1.00 56.12 86 GLU A O 1
ATOM 687 N N . MET A 1 87 ? 5.084 1.202 8.552 1.00 48.50 87 MET A N 1
ATOM 688 C CA . MET A 1 87 ? 3.790 0.576 8.845 1.00 48.50 87 MET A CA 1
ATOM 689 C C . MET A 1 87 ? 3.006 0.119 7.590 1.00 48.50 87 MET A C 1
ATOM 691 O O . MET A 1 87 ? 1.983 0.703 7.226 1.00 48.50 87 MET A O 1
ATOM 695 N N . ASN A 1 88 ? 3.425 -0.999 6.983 1.00 54.09 88 ASN A N 1
ATOM 696 C CA . ASN A 1 88 ? 2.811 -1.652 5.803 1.00 54.09 88 ASN A CA 1
ATOM 697 C C . ASN A 1 88 ? 3.077 -0.981 4.438 1.00 54.09 88 ASN A C 1
ATOM 699 O O . ASN A 1 88 ? 2.448 -1.344 3.439 1.00 54.09 88 ASN A O 1
ATOM 703 N N . ARG A 1 89 ? 4.008 -0.025 4.364 1.00 58.00 89 ARG A N 1
ATOM 704 C CA . ARG A 1 89 ? 4.577 0.509 3.122 1.00 58.00 89 ARG A CA 1
ATOM 705 C C . ARG A 1 89 ? 6.099 0.416 3.182 1.00 58.00 89 ARG A C 1
ATOM 707 O O . ARG A 1 89 ? 6.730 0.991 4.060 1.00 58.00 89 AR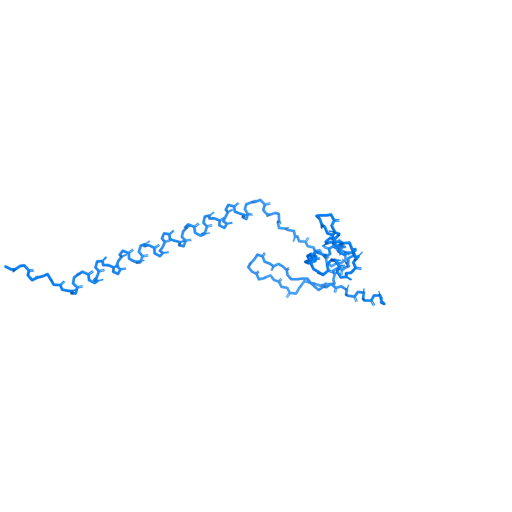G A O 1
ATOM 714 N N . LYS A 1 90 ? 6.675 -0.299 2.218 1.00 70.69 90 LYS A N 1
ATOM 715 C CA . LYS A 1 90 ? 8.120 -0.330 1.984 1.00 70.69 90 LYS A CA 1
ATOM 716 C C . LYS A 1 90 ? 8.462 0.737 0.951 1.00 70.69 90 LYS A C 1
ATOM 718 O O . LYS A 1 90 ? 7.800 0.818 -0.087 1.00 70.69 90 LYS A O 1
ATOM 723 N N . ALA A 1 91 ? 9.441 1.575 1.265 1.00 73.25 91 ALA A N 1
ATOM 724 C CA . ALA A 1 91 ? 9.957 2.591 0.363 1.00 73.25 91 ALA A CA 1
ATOM 725 C C . ALA A 1 91 ? 11.250 2.084 -0.281 1.00 73.25 91 ALA A C 1
ATOM 727 O O . ALA A 1 91 ? 12.167 1.640 0.409 1.00 73.25 91 ALA A O 1
ATOM 728 N N . TYR A 1 92 ? 11.308 2.160 -1.607 1.00 79.25 92 TYR A N 1
ATOM 729 C CA . TYR A 1 92 ? 12.457 1.747 -2.403 1.00 79.25 92 TYR A CA 1
ATOM 730 C C . TYR A 1 92 ? 12.946 2.932 -3.221 1.00 79.25 92 TYR A C 1
ATOM 732 O O . TYR A 1 92 ? 12.135 3.673 -3.787 1.00 79.25 92 TYR A O 1
ATOM 740 N N . GLU A 1 93 ? 14.261 3.093 -3.295 1.00 76.19 93 GLU A N 1
ATOM 741 C CA . GLU A 1 93 ? 14.880 3.994 -4.252 1.00 76.19 93 GLU A CA 1
ATOM 742 C C . GLU A 1 93 ? 14.946 3.300 -5.613 1.00 76.19 93 GLU A C 1
ATOM 744 O O . GLU A 1 93 ? 15.384 2.156 -5.729 1.00 76.19 93 GLU A O 1
ATOM 749 N N . ILE A 1 94 ? 14.453 3.981 -6.645 1.00 80.00 94 ILE A N 1
ATOM 750 C CA . ILE A 1 94 ? 14.305 3.429 -7.990 1.00 80.00 94 ILE A CA 1
ATOM 751 C C . ILE A 1 94 ? 15.057 4.328 -8.966 1.00 80.00 94 ILE A C 1
ATOM 753 O O . ILE A 1 94 ? 14.899 5.553 -8.926 1.00 80.00 94 ILE A O 1
ATOM 757 N N . VAL A 1 95 ? 15.807 3.730 -9.896 1.00 71.62 95 VAL A N 1
ATOM 758 C CA . VAL A 1 95 ? 16.485 4.474 -10.966 1.00 71.62 95 VAL A CA 1
ATOM 759 C C . VAL A 1 95 ? 15.447 5.198 -11.829 1.00 71.62 95 VAL A C 1
ATOM 761 O O . VAL A 1 95 ? 14.732 4.589 -12.625 1.00 71.62 95 VAL A O 1
ATOM 764 N N . LYS A 1 96 ? 15.379 6.531 -11.748 1.00 59.91 96 LYS A N 1
ATOM 765 C CA . LYS A 1 96 ? 14.691 7.332 -12.768 1.00 59.91 96 LYS A CA 1
ATOM 766 C C . LYS A 1 96 ? 15.570 7.399 -14.011 1.00 59.91 96 LYS A C 1
ATOM 768 O O . LYS A 1 96 ? 16.316 8.357 -14.196 1.00 59.91 96 LYS A O 1
ATOM 773 N N . ARG A 1 97 ? 15.430 6.43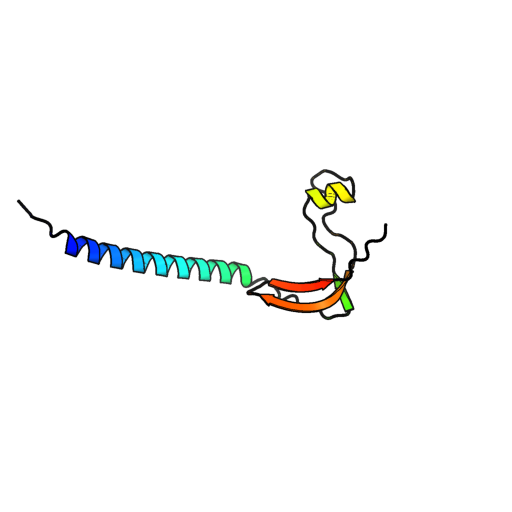5 -14.919 1.00 49.38 97 ARG A N 1
ATOM 774 C CA . ARG A 1 97 ? 15.857 6.670 -16.298 1.00 49.38 97 ARG A CA 1
ATOM 775 C C . ARG A 1 97 ? 14.785 7.518 -16.984 1.00 49.38 97 ARG A C 1
ATOM 777 O O . ARG A 1 97 ? 13.822 7.011 -17.549 1.00 49.38 97 ARG A O 1
ATOM 784 N N . LE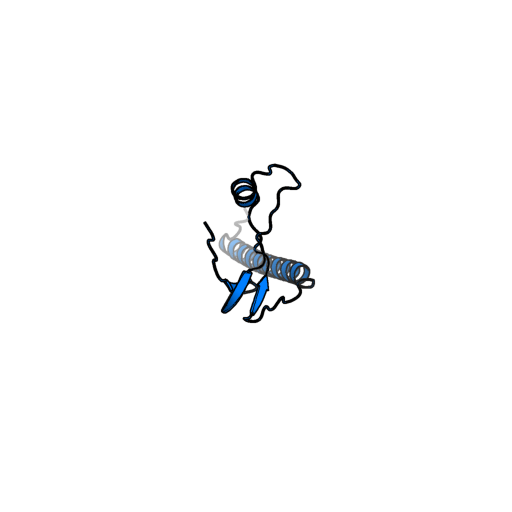U A 1 98 ? 14.894 8.838 -16.826 1.00 48.50 98 LEU A N 1
ATOM 785 C CA . LEU A 1 98 ? 14.217 9.797 -17.698 1.00 48.50 98 LEU A CA 1
ATOM 786 C C . LEU A 1 98 ? 14.929 9.747 -19.053 1.00 48.50 98 LEU A C 1
ATOM 788 O O . LEU A 1 98 ? 15.774 10.586 -19.347 1.00 48.50 98 LEU A O 1
ATOM 792 N N . GLU A 1 99 ? 14.644 8.732 -19.863 1.00 48.72 99 GLU A N 1
ATOM 793 C CA . GLU A 1 99 ? 15.007 8.800 -21.275 1.00 48.72 99 GLU A CA 1
ATOM 794 C C . GLU A 1 99 ? 13.951 9.634 -22.007 1.00 48.72 99 GLU A C 1
ATOM 796 O O . GLU A 1 99 ? 12.856 9.151 -22.274 1.00 48.72 99 GLU A O 1
ATOM 801 N N . LYS A 1 100 ? 14.349 10.897 -22.237 1.00 38.62 100 LYS A N 1
ATOM 802 C CA . LYS A 1 100 ? 13.903 11.902 -23.223 1.00 38.62 100 LYS A CA 1
ATOM 803 C C . LYS A 1 100 ? 12.413 12.243 -23.307 1.00 38.62 100 LYS A C 1
ATOM 805 O O . LYS A 1 100 ? 11.624 11.460 -23.871 1.00 38.62 100 LYS A O 1
#

Mean predicted aligned error: 12.71 Å

Organism: Tanacetum cinerariifolium (NCBI:txid118510)

Secondary structure (DSSP, 8-state):
-----HHHHHHHHHHHHHHHHHHHHHHHHHHHHHHHTT-----PPTT-EEEEE--HHHHHHHH---STT---EEEEEEEEEEEEEETTEEEEEE------

Nearest PDB structures (foldseek):
  7q5b-assembly1_A  TM=5.149E-01  e=2.584E-01  Saccharomyces cerevisiae S288C

Sequence (100 aa):
ECVIEGPEMIEVTNEKVAVAKEKLK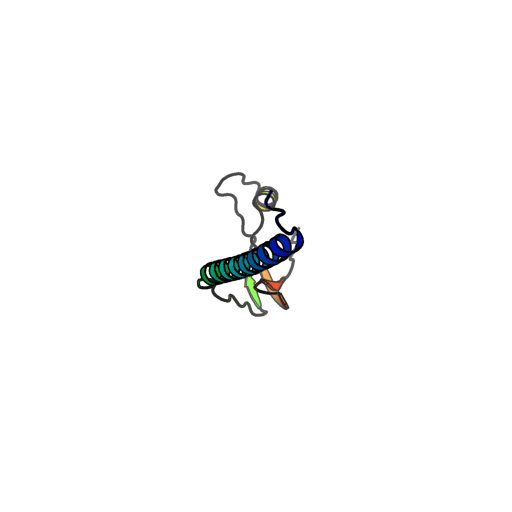EARTRQKSYADKDRRSLEFQPGDHVFLKVSLARGVRRFGIKGKLSPCFIGPFEILDRVGEEMNRKAYEIVKRLEK

Radius of gyration: 24.91 Å; Cα contacts (8 Å, |Δi|>4): 88; chains: 1; bounding box: 59×28×66 Å

InterPro domains:
  IPR056924 Tf2-1-like, SH3-like domain [PF24626] (47-85)

pLDDT: mean 78.86, std 13.48, range [38.44, 96.94]